Protein AF-A0A8H9BW59-F1 (afdb_monomer_lite)

Sequence (68 aa):
MEEVLIDDNMVFDIDNLKGFLNDTSSFGFIAKENNKIIGFAYCYTLLRPDGKTMFYLHSIGMLPNYQD

Structure (mmCIF, N/CA/C/O backbone):
data_AF-A0A8H9BW59-F1
#
_entry.id   AF-A0A8H9BW59-F1
#
loop_
_atom_site.group_PDB
_atom_site.id
_atom_site.type_symbol
_atom_site.label_atom_id
_atom_site.label_alt_id
_atom_site.label_comp_id
_atom_site.label_asym_id
_atom_site.label_entity_id
_atom_site.label_seq_id
_atom_site.pdbx_PDB_ins_code
_atom_site.Cartn_x
_atom_site.Cartn_y
_atom_site.Cartn_z
_atom_site.occupancy
_atom_site.B_iso_or_equiv
_atom_site.auth_seq_id
_atom_site.auth_comp_id
_atom_site.auth_asym_id
_atom_site.auth_atom_id
_atom_site.pdbx_PDB_model_num
ATOM 1 N N . MET A 1 1 ? 5.129 -24.775 11.862 1.00 52.19 1 MET A N 1
ATOM 2 C CA . MET A 1 1 ? 4.081 -23.771 12.120 1.00 52.19 1 MET A CA 1
ATOM 3 C C . MET A 1 1 ? 3.812 -23.166 10.761 1.00 52.19 1 MET A C 1
ATOM 5 O O . MET A 1 1 ? 4.776 -22.703 10.171 1.00 52.19 1 MET A O 1
ATOM 9 N N . GLU A 1 2 ? 2.625 -23.339 10.185 1.00 52.03 2 GLU A N 1
ATOM 10 C CA . GLU A 1 2 ? 2.353 -22.769 8.857 1.00 52.03 2 GLU A CA 1
ATOM 11 C C . GLU A 1 2 ? 2.489 -21.240 8.942 1.00 52.03 2 GLU A C 1
ATOM 13 O O . GLU A 1 2 ? 1.856 -20.611 9.787 1.00 52.03 2 GLU A O 1
ATOM 18 N N . GLU A 1 3 ? 3.365 -20.656 8.118 1.00 60.16 3 GLU A N 1
ATOM 19 C CA . GLU A 1 3 ? 3.623 -19.206 8.006 1.00 60.16 3 GLU A CA 1
ATOM 20 C C . GLU A 1 3 ? 2.524 -18.506 7.194 1.00 60.16 3 GLU A C 1
ATOM 22 O O . GLU A 1 3 ? 2.776 -17.690 6.309 1.00 60.16 3 GLU A O 1
ATOM 27 N N . VAL A 1 4 ? 1.280 -18.885 7.462 1.00 57.78 4 VAL A N 1
ATOM 28 C CA . VAL A 1 4 ? 0.139 -18.560 6.622 1.00 57.78 4 VAL A CA 1
ATOM 29 C C . VAL A 1 4 ? -0.926 -17.895 7.481 1.00 57.78 4 VAL A C 1
ATOM 31 O O . VAL A 1 4 ? -1.440 -18.487 8.429 1.00 57.78 4 VAL A O 1
ATOM 34 N N . LEU A 1 5 ? -1.250 -16.647 7.151 1.00 65.75 5 LEU A N 1
ATOM 35 C CA . LEU A 1 5 ? -2.380 -15.920 7.727 1.00 65.75 5 LEU A CA 1
ATOM 36 C C . LEU A 1 5 ? -3.603 -16.157 6.836 1.00 65.75 5 LEU A C 1
ATOM 38 O O . LEU A 1 5 ? -3.515 -15.968 5.628 1.00 65.75 5 LEU A O 1
ATOM 42 N N . ILE A 1 6 ? -4.733 -16.581 7.403 1.00 67.88 6 ILE A N 1
ATOM 43 C CA . ILE A 1 6 ? -5.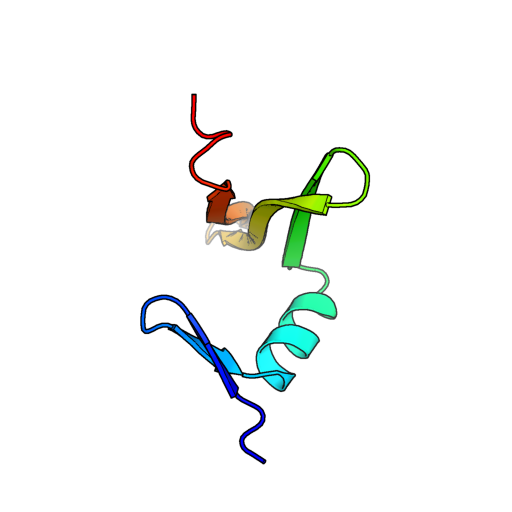971 -16.826 6.645 1.00 67.88 6 ILE A CA 1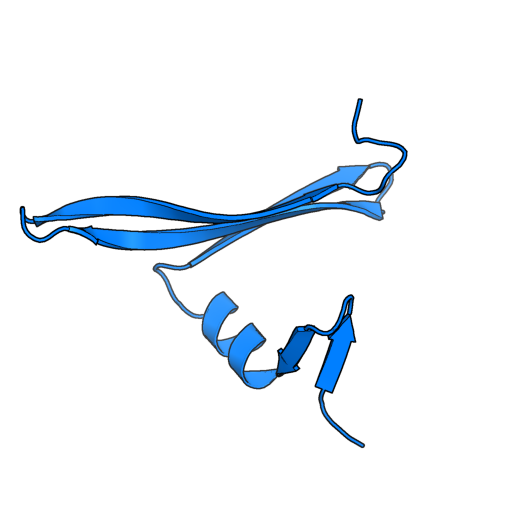
ATOM 44 C C . ILE A 1 6 ? -7.040 -15.836 7.107 1.00 67.88 6 ILE A C 1
ATOM 46 O O . ILE A 1 6 ? -7.336 -15.786 8.300 1.00 67.88 6 ILE A O 1
ATOM 50 N N . ASP A 1 7 ? -7.618 -15.082 6.173 1.00 64.12 7 ASP A N 1
ATOM 51 C CA . ASP A 1 7 ? -8.720 -14.139 6.417 1.00 64.12 7 ASP A CA 1
ATOM 52 C C . ASP A 1 7 ? -9.677 -14.133 5.214 1.00 64.12 7 ASP A C 1
ATOM 54 O O . ASP A 1 7 ? -9.214 -14.084 4.080 1.00 64.12 7 ASP A O 1
ATOM 58 N N . ASP A 1 8 ? -10.990 -14.250 5.434 1.00 63.53 8 ASP A N 1
ATOM 59 C CA . ASP A 1 8 ? -12.030 -14.296 4.383 1.00 63.53 8 ASP A CA 1
ATOM 60 C C . ASP A 1 8 ? -11.701 -15.190 3.157 1.00 63.53 8 ASP A C 1
ATOM 62 O O . ASP A 1 8 ? -11.890 -14.814 2.000 1.00 63.53 8 ASP A O 1
ATOM 66 N N . ASN A 1 9 ? -11.201 -16.410 3.403 1.00 70.56 9 ASN A N 1
ATOM 67 C CA . ASN A 1 9 ? -10.700 -17.366 2.392 1.00 70.56 9 ASN A CA 1
ATOM 68 C C . ASN A 1 9 ? -9.480 -16.894 1.574 1.00 70.56 9 ASN A C 1
ATOM 70 O O . ASN A 1 9 ? -9.057 -17.595 0.652 1.00 70.56 9 ASN A O 1
ATOM 74 N N . MET A 1 10 ? -8.881 -15.751 1.906 1.00 68.62 10 MET A N 1
ATOM 75 C CA . MET A 1 10 ? -7.565 -15.362 1.417 1.00 68.62 10 MET A CA 1
ATOM 76 C C . MET A 1 10 ? -6.475 -15.963 2.290 1.00 68.62 10 MET A C 1
ATOM 78 O O . MET A 1 10 ? -6.544 -15.965 3.517 1.00 68.62 10 MET A O 1
ATOM 82 N N . VAL A 1 11 ? -5.451 -16.468 1.616 1.00 74.94 11 VAL A N 1
ATOM 83 C CA . VAL A 1 11 ? -4.273 -17.088 2.207 1.00 74.94 11 VAL A CA 1
ATOM 84 C C . VAL A 1 11 ? -3.114 -16.124 1.989 1.00 74.94 11 VAL A C 1
ATOM 86 O O . VAL A 1 11 ? -2.653 -15.940 0.863 1.00 74.94 11 VAL A O 1
ATOM 89 N N . PHE A 1 12 ? -2.672 -15.474 3.057 1.00 75.75 12 PHE A N 1
ATOM 90 C CA . PHE A 1 12 ? -1.561 -14.537 3.043 1.00 75.75 12 PHE A CA 1
ATOM 91 C C . PHE A 1 12 ? -0.271 -15.261 3.401 1.00 75.75 12 PHE A C 1
ATOM 93 O O . PHE A 1 12 ? -0.056 -15.689 4.537 1.00 75.75 12 PHE A O 1
ATOM 100 N N . ASP A 1 13 ? 0.589 -15.361 2.400 1.00 83.94 13 ASP A N 1
ATOM 101 C CA . ASP A 1 13 ? 1.957 -15.829 2.541 1.00 83.94 13 ASP A CA 1
ATOM 102 C C . ASP A 1 13 ? 2.848 -14.682 3.046 1.00 83.94 13 ASP A C 1
ATOM 104 O O . ASP A 1 13 ? 2.853 -13.575 2.491 1.00 83.94 13 ASP A O 1
ATOM 108 N N . ILE A 1 14 ? 3.586 -14.936 4.127 1.00 84.56 14 ILE A N 1
ATOM 109 C CA . ILE A 1 14 ? 4.428 -13.928 4.781 1.00 84.56 14 ILE A CA 1
ATOM 110 C C . ILE A 1 14 ? 5.554 -13.431 3.865 1.00 84.56 14 ILE A C 1
ATOM 112 O O . ILE A 1 14 ? 5.907 -12.249 3.921 1.00 84.56 14 ILE A O 1
ATOM 116 N N . ASP A 1 15 ? 6.127 -14.286 3.025 1.00 88.75 15 ASP A N 1
ATOM 117 C CA . ASP A 1 15 ? 7.220 -13.890 2.143 1.00 88.75 15 ASP A CA 1
ATOM 118 C C . ASP A 1 15 ? 6.715 -13.044 0.976 1.00 88.75 15 ASP A C 1
ATOM 120 O O . ASP A 1 15 ? 7.356 -12.051 0.622 1.00 88.75 1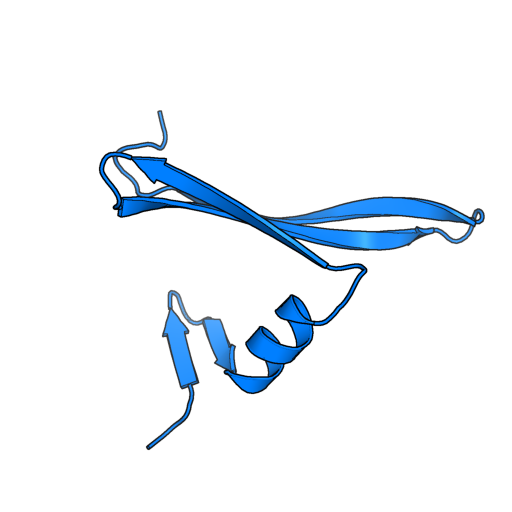5 ASP A O 1
ATOM 124 N N . ASN A 1 16 ? 5.512 -13.322 0.470 1.00 84.56 16 ASN A N 1
ATOM 125 C CA . ASN A 1 16 ? 4.834 -12.437 -0.477 1.00 84.56 16 ASN A CA 1
ATOM 126 C C . ASN A 1 16 ? 4.539 -11.061 0.134 1.00 84.56 16 ASN A C 1
ATOM 128 O O . ASN A 1 16 ? 4.741 -10.041 -0.526 1.00 84.56 16 ASN A O 1
ATOM 132 N N . LEU A 1 17 ? 4.122 -11.003 1.405 1.00 84.12 17 LEU A N 1
ATOM 133 C CA . LEU A 1 17 ? 3.911 -9.733 2.109 1.00 84.12 17 LEU A CA 1
ATOM 134 C C . LEU A 1 17 ? 5.215 -8.939 2.260 1.00 84.12 17 LEU A C 1
ATOM 136 O O . LEU A 1 17 ? 5.243 -7.738 1.991 1.00 84.12 17 LEU A O 1
ATOM 140 N N . LYS A 1 18 ? 6.316 -9.592 2.650 1.00 88.38 18 LYS A N 1
ATOM 141 C CA . LYS A 1 18 ? 7.637 -8.943 2.694 1.00 88.38 18 LYS A CA 1
ATOM 142 C C . LYS A 1 18 ? 8.071 -8.475 1.306 1.00 88.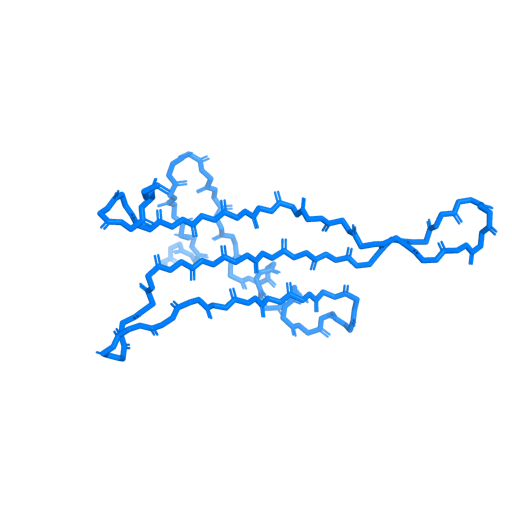38 18 LYS A C 1
ATOM 144 O O . LYS A 1 18 ? 8.631 -7.389 1.186 1.00 88.38 18 LYS A O 1
ATOM 149 N N . GLY A 1 19 ? 7.818 -9.275 0.270 1.00 89.38 19 GLY A N 1
ATOM 150 C CA . GLY A 1 19 ? 8.081 -8.918 -1.122 1.00 89.38 19 GLY A CA 1
ATOM 151 C C . GLY A 1 19 ? 7.344 -7.643 -1.522 1.00 89.38 19 GLY A C 1
ATOM 152 O O . GLY A 1 19 ? 7.973 -6.703 -1.998 1.00 89.38 19 GLY A O 1
ATOM 153 N N . PHE A 1 20 ? 6.045 -7.571 -1.220 1.00 87.25 20 PHE A N 1
ATOM 154 C CA . PHE A 1 20 ? 5.224 -6.382 -1.445 1.00 87.25 20 PHE A CA 1
ATOM 155 C C . PHE A 1 20 ? 5.789 -5.142 -0.739 1.00 87.25 20 PHE A C 1
ATOM 157 O O . PHE A 1 20 ? 5.915 -4.089 -1.353 1.00 87.25 20 PHE A O 1
ATOM 164 N N . LEU A 1 21 ? 6.182 -5.257 0.534 1.00 86.38 21 LEU A N 1
ATOM 165 C CA . LEU A 1 21 ? 6.727 -4.129 1.304 1.00 86.38 21 LEU A CA 1
ATOM 166 C C . LEU A 1 21 ? 8.090 -3.629 0.799 1.00 86.38 21 LEU A C 1
ATOM 168 O O . LEU A 1 21 ? 8.438 -2.475 1.041 1.00 86.38 21 LEU A O 1
ATOM 172 N N . ASN A 1 22 ? 8.863 -4.484 0.128 1.00 91.12 22 ASN A N 1
ATOM 173 C CA . ASN A 1 22 ? 10.175 -4.133 -0.420 1.00 91.12 22 ASN A CA 1
ATOM 174 C C . ASN A 1 22 ? 10.113 -3.641 -1.875 1.00 91.12 22 ASN A C 1
ATOM 176 O O . ASN A 1 22 ? 11.114 -3.140 -2.391 1.00 91.12 22 ASN A O 1
ATOM 180 N N . ASP A 1 23 ? 8.972 -3.782 -2.551 1.00 91.00 23 ASP A N 1
ATOM 181 C CA . ASP A 1 23 ? 8.805 -3.332 -3.928 1.00 91.00 23 ASP A CA 1
ATOM 182 C C . ASP A 1 23 ? 8.541 -1.820 -3.979 1.00 91.00 23 ASP A C 1
ATOM 184 O O . ASP A 1 23 ? 7.539 -1.315 -3.479 1.00 91.00 23 ASP A O 1
ATOM 188 N N . THR A 1 24 ? 9.425 -1.082 -4.652 1.00 90.56 24 THR A N 1
ATOM 189 C CA . THR A 1 24 ? 9.318 0.378 -4.833 1.00 90.56 24 THR A CA 1
ATOM 190 C C . THR A 1 24 ? 8.074 0.834 -5.601 1.00 90.56 24 THR A C 1
ATOM 192 O O . THR A 1 24 ? 7.726 2.014 -5.572 1.00 90.56 24 THR A O 1
ATOM 195 N N . SER A 1 25 ? 7.428 -0.083 -6.319 1.00 92.44 25 SER A N 1
ATOM 196 C CA . SER A 1 25 ? 6.193 0.156 -7.058 1.00 92.44 25 SER A CA 1
ATOM 197 C C . SER A 1 25 ? 4.940 -0.072 -6.211 1.00 92.44 25 SER A C 1
ATOM 199 O O . SER A 1 25 ? 3.850 0.268 -6.675 1.00 92.44 25 SER A O 1
ATOM 201 N N . SER A 1 26 ? 5.086 -0.611 -4.998 1.00 93.75 26 SER A N 1
ATOM 202 C CA . SER A 1 26 ? 4.003 -0.954 -4.079 1.00 93.75 26 SER A CA 1
ATOM 203 C C . SER A 1 26 ? 3.824 0.101 -2.991 1.00 93.75 26 SER A C 1
ATOM 205 O O . SER A 1 26 ? 4.779 0.671 -2.467 1.00 93.75 26 SER A O 1
ATOM 207 N N . PHE A 1 27 ? 2.570 0.364 -2.636 1.00 91.94 27 PHE A N 1
ATOM 208 C CA . PHE A 1 27 ? 2.187 1.389 -1.675 1.00 91.94 27 PHE A CA 1
ATOM 209 C C . PHE A 1 27 ? 1.108 0.843 -0.742 1.00 91.94 27 PHE A C 1
ATOM 211 O O . PHE A 1 27 ? 0.103 0.286 -1.184 1.00 91.94 27 PHE A O 1
ATOM 218 N N . GLY A 1 28 ? 1.310 1.031 0.560 1.00 92.19 28 GLY A N 1
ATOM 219 C CA . GLY A 1 28 ? 0.351 0.678 1.600 1.00 92.19 28 GLY A CA 1
ATOM 220 C C . GLY A 1 28 ? 0.012 1.894 2.452 1.00 92.19 28 GLY A C 1
ATOM 221 O O . GLY A 1 28 ? 0.897 2.637 2.873 1.00 92.19 28 GLY A O 1
ATOM 222 N N . PHE A 1 29 ? -1.272 2.081 2.724 1.00 93.19 29 PHE A N 1
ATOM 223 C CA . PHE A 1 29 ? -1.802 3.131 3.582 1.00 93.19 29 PHE A CA 1
ATOM 224 C C . PHE A 1 29 ? -2.613 2.502 4.706 1.00 93.19 29 PHE A C 1
ATOM 226 O O . PHE A 1 29 ? -3.325 1.519 4.494 1.00 93.19 29 PHE A O 1
ATOM 233 N N . ILE A 1 30 ? -2.532 3.096 5.894 1.00 95.19 30 ILE A N 1
ATOM 234 C CA . ILE A 1 30 ? -3.338 2.702 7.048 1.00 95.19 30 ILE A CA 1
ATOM 235 C C . ILE A 1 30 ? -4.093 3.905 7.603 1.00 95.19 30 ILE A C 1
ATOM 237 O O . ILE A 1 30 ? -3.539 4.997 7.735 1.00 95.19 30 ILE A O 1
ATOM 241 N N . ALA A 1 31 ? -5.353 3.687 7.966 1.00 95.62 31 ALA A N 1
ATOM 242 C CA . ALA A 1 31 ? -6.119 4.606 8.793 1.00 95.62 31 ALA A CA 1
ATOM 243 C C . ALA A 1 31 ? -5.971 4.178 10.256 1.00 95.62 31 ALA A C 1
ATOM 245 O O . ALA A 1 31 ? -6.063 2.989 10.580 1.00 95.62 31 ALA A O 1
ATOM 246 N N . LYS A 1 32 ? -5.716 5.141 11.144 1.00 96.31 32 LYS A N 1
ATOM 247 C CA . LYS A 1 32 ? -5.385 4.873 12.544 1.00 96.31 32 LYS A CA 1
ATOM 248 C C . LYS A 1 32 ? -6.129 5.821 13.475 1.00 96.31 32 LYS A C 1
ATOM 250 O O . LYS A 1 32 ? -6.031 7.032 13.321 1.00 96.31 32 LYS A O 1
ATOM 255 N N . GLU A 1 33 ? -6.794 5.263 14.479 1.00 95.81 33 GLU A N 1
ATOM 256 C CA . GLU A 1 33 ? -7.459 6.001 15.556 1.00 95.81 33 GLU A CA 1
ATOM 257 C C . GLU A 1 33 ? -7.009 5.428 16.903 1.00 95.81 33 GLU A C 1
ATOM 259 O O . GLU A 1 33 ? -6.994 4.214 17.085 1.00 95.81 33 GLU A O 1
ATOM 264 N N . ASN A 1 34 ? -6.597 6.277 17.853 1.00 94.50 34 ASN A N 1
ATOM 265 C CA . ASN A 1 34 ? -6.176 5.855 19.202 1.00 94.50 34 ASN A CA 1
ATOM 266 C C . ASN A 1 34 ? -5.171 4.688 19.212 1.00 94.50 34 ASN A C 1
ATOM 268 O O . ASN A 1 34 ? -5.267 3.742 19.987 1.00 94.50 34 ASN A O 1
ATOM 272 N N . ASN A 1 35 ? -4.191 4.756 18.316 1.00 92.62 35 ASN A N 1
ATOM 273 C CA . ASN A 1 35 ? -3.177 3.730 18.096 1.00 92.62 35 ASN A CA 1
ATOM 274 C C . ASN A 1 35 ? -3.655 2.404 17.461 1.00 92.62 35 ASN A C 1
ATOM 276 O O . ASN A 1 35 ? -2.823 1.546 17.172 1.00 92.62 35 ASN A O 1
ATOM 280 N N . LYS A 1 36 ? -4.950 2.262 17.171 1.00 94.50 36 LYS A N 1
ATOM 281 C CA . LYS A 1 36 ? -5.553 1.104 16.509 1.00 94.50 36 LYS A CA 1
ATOM 282 C C . LYS A 1 36 ? -5.653 1.340 15.002 1.00 94.50 36 LYS A C 1
ATOM 2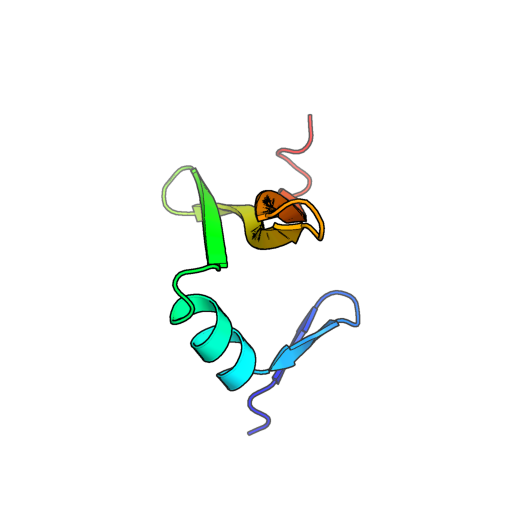84 O O . LYS A 1 36 ? -6.096 2.402 14.574 1.00 94.50 36 LYS A O 1
ATOM 289 N N . ILE A 1 37 ? -5.253 0.353 14.199 1.00 95.00 37 ILE A N 1
ATOM 290 C CA . ILE A 1 37 ? -5.505 0.359 12.751 1.00 95.00 37 ILE A CA 1
ATOM 291 C C . ILE A 1 37 ? -6.994 0.069 12.540 1.00 95.00 37 ILE A C 1
ATOM 293 O O . ILE A 1 37 ? -7.501 -0.943 13.024 1.00 95.00 37 ILE A O 1
ATOM 297 N N . ILE A 1 38 ? -7.688 0.979 11.861 1.00 96.44 38 ILE A N 1
ATOM 298 C CA . ILE A 1 38 ? -9.139 0.914 11.615 1.00 96.44 38 ILE A CA 1
ATOM 299 C C . ILE A 1 38 ? -9.481 0.724 10.136 1.00 96.44 38 ILE A C 1
ATOM 301 O O . ILE A 1 38 ? -10.634 0.490 9.790 1.00 96.44 38 ILE A O 1
ATOM 305 N N . GLY A 1 39 ? -8.480 0.809 9.264 1.00 94.75 39 GLY A N 1
ATOM 306 C CA . GLY A 1 39 ? -8.630 0.593 7.838 1.00 94.75 39 GLY A CA 1
ATOM 307 C C . GLY A 1 39 ? -7.288 0.549 7.132 1.00 94.75 39 GLY A C 1
ATOM 308 O O . GLY A 1 39 ? -6.256 0.934 7.692 1.00 94.75 39 GLY A O 1
ATOM 309 N N . PHE A 1 40 ? -7.316 0.079 5.897 1.00 93.81 40 PHE A N 1
ATOM 310 C CA . PHE A 1 40 ? -6.151 -0.049 5.044 1.00 93.81 40 PHE A CA 1
ATOM 311 C C . PHE A 1 40 ? -6.525 0.221 3.589 1.00 93.81 40 PHE A C 1
ATOM 313 O O . PHE A 1 40 ? -7.672 0.051 3.181 1.00 93.81 40 PHE A O 1
ATOM 320 N N . ALA A 1 41 ? -5.528 0.586 2.798 1.00 93.56 41 ALA A N 1
ATOM 321 C CA . ALA A 1 41 ? -5.580 0.514 1.350 1.00 93.56 41 ALA A CA 1
ATOM 322 C C . ALA A 1 41 ? -4.205 0.092 0.845 1.00 93.56 41 ALA A C 1
ATOM 324 O O . ALA A 1 41 ? -3.194 0.580 1.352 1.00 93.56 41 ALA A O 1
ATOM 325 N N . TYR A 1 42 ? -4.149 -0.781 -0.155 1.00 92.69 42 TYR A N 1
ATOM 326 C CA . TYR A 1 42 ? -2.893 -1.061 -0.836 1.00 92.69 42 TYR A CA 1
ATOM 327 C C . TYR A 1 42 ? -3.055 -1.028 -2.347 1.00 92.69 42 TYR A C 1
ATOM 329 O O . TYR A 1 42 ? -4.065 -1.443 -2.927 1.00 92.69 42 TYR A O 1
ATOM 337 N N . CYS A 1 43 ? -2.040 -0.469 -2.984 1.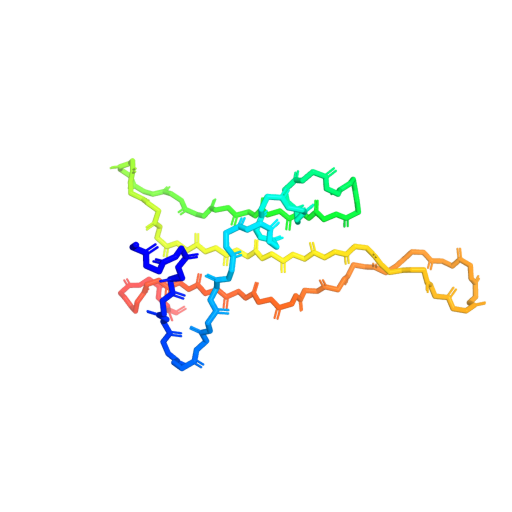00 93.69 43 CYS A N 1
ATOM 338 C CA . CYS A 1 43 ? -2.001 -0.225 -4.407 1.00 93.69 43 CYS A CA 1
ATOM 339 C C . CYS A 1 43 ? -0.587 -0.426 -4.936 1.00 93.69 43 CYS A C 1
ATOM 341 O O . CYS A 1 43 ? 0.384 -0.476 -4.184 1.00 93.69 43 CYS A O 1
ATOM 343 N N . TYR A 1 44 ? -0.477 -0.552 -6.249 1.00 93.88 44 TYR A N 1
ATOM 344 C CA . TYR A 1 44 ? 0.811 -0.609 -6.921 1.00 93.88 44 TYR A CA 1
ATOM 345 C C . TYR A 1 44 ? 0.758 0.142 -8.243 1.00 93.88 44 TYR A C 1
ATOM 347 O O . TYR A 1 44 ? -0.302 0.339 -8.848 1.00 93.88 44 TYR A O 1
ATOM 355 N N . THR A 1 45 ? 1.922 0.609 -8.669 1.00 94.50 45 THR A N 1
ATOM 356 C CA . THR A 1 45 ? 2.083 1.267 -9.960 1.00 94.50 45 THR A CA 1
ATOM 357 C C . THR A 1 45 ? 2.193 0.236 -11.072 1.00 94.50 45 THR A C 1
ATOM 359 O O . THR A 1 45 ? 2.895 -0.762 -10.959 1.00 94.50 45 THR A O 1
ATOM 362 N N . LEU A 1 46 ? 1.486 0.489 -12.169 1.00 91.62 46 LEU A N 1
ATOM 363 C CA . LEU A 1 46 ? 1.530 -0.311 -13.384 1.00 91.62 46 LEU A CA 1
ATOM 364 C C . LEU A 1 46 ? 1.988 0.559 -14.547 1.00 91.62 46 LEU A C 1
ATOM 366 O O . LEU A 1 46 ? 1.509 1.684 -14.725 1.00 91.62 46 LEU A O 1
ATOM 370 N N . LEU A 1 47 ? 2.888 0.021 -15.365 1.00 92.25 47 LEU A N 1
ATOM 371 C CA . LEU A 1 47 ? 3.258 0.642 -16.628 1.00 92.25 47 LEU A CA 1
ATOM 372 C C . LEU A 1 47 ? 2.192 0.312 -17.674 1.00 92.25 47 LEU A C 1
ATOM 374 O O . LEU A 1 47 ? 1.918 -0.852 -17.966 1.00 92.25 47 LEU A O 1
ATOM 378 N N . ARG A 1 48 ? 1.584 1.343 -18.249 1.00 91.44 48 ARG A N 1
ATOM 379 C CA . ARG A 1 48 ? 0.639 1.190 -19.353 1.00 91.44 48 ARG A CA 1
ATOM 380 C C . ARG A 1 48 ? 1.388 0.974 -20.674 1.00 91.44 48 ARG A C 1
ATOM 382 O O . ARG A 1 48 ? 2.505 1.472 -20.825 1.00 91.44 48 ARG A O 1
ATOM 389 N N . PRO A 1 49 ? 0.754 0.346 -21.683 1.00 93.25 49 PRO A N 1
ATOM 390 C CA . PRO A 1 49 ? 1.348 0.195 -23.016 1.00 93.25 49 PRO A CA 1
ATOM 391 C C . PRO A 1 49 ? 1.731 1.518 -23.701 1.00 93.25 49 PRO A C 1
ATOM 393 O O . PRO A 1 49 ? 2.593 1.526 -24.571 1.00 93.25 49 PRO A O 1
ATOM 396 N N . ASP A 1 50 ? 1.116 2.639 -23.309 1.00 95.19 50 ASP A N 1
ATOM 397 C CA . ASP A 1 50 ? 1.438 3.985 -23.806 1.00 95.19 50 ASP A CA 1
ATOM 398 C C . ASP A 1 50 ? 2.608 4.659 -23.061 1.00 95.19 50 ASP A C 1
ATOM 400 O O . ASP A 1 50 ? 2.852 5.852 -23.243 1.00 95.19 50 ASP A O 1
ATOM 404 N N . GLY A 1 51 ? 3.320 3.918 -22.206 1.00 92.69 51 GLY A N 1
ATOM 405 C CA . GLY A 1 51 ? 4.470 4.399 -21.440 1.00 92.69 51 GLY A CA 1
ATOM 406 C C . GLY A 1 51 ? 4.113 5.248 -20.218 1.00 92.69 51 GLY A C 1
ATOM 407 O O . GLY A 1 51 ? 5.013 5.732 -19.535 1.00 92.69 51 GLY A O 1
ATOM 408 N N . LYS A 1 52 ? 2.822 5.443 -19.915 1.00 93.75 52 LYS A N 1
ATOM 409 C CA . LYS A 1 52 ? 2.380 6.192 -18.730 1.00 93.75 52 LYS A CA 1
ATOM 410 C C . LYS A 1 52 ? 2.248 5.283 -17.512 1.00 93.75 52 LYS A C 1
ATOM 412 O O . LYS A 1 52 ? 1.875 4.118 -17.624 1.00 93.75 52 LYS A O 1
ATOM 417 N N . THR A 1 53 ? 2.459 5.846 -16.330 1.00 92.12 53 THR A N 1
ATOM 418 C CA . THR A 1 53 ? 2.203 5.151 -15.065 1.00 92.12 53 THR A CA 1
ATOM 419 C C . THR A 1 53 ? 0.724 5.238 -14.690 1.00 92.12 53 THR A C 1
ATOM 421 O O . THR A 1 53 ? 0.096 6.290 -14.813 1.00 92.12 53 THR A O 1
ATOM 424 N N . MET A 1 54 ? 0.166 4.130 -14.214 1.00 93.19 54 MET A N 1
ATOM 425 C CA . MET A 1 54 ? -1.148 4.035 -13.580 1.00 93.19 54 MET A CA 1
ATOM 426 C C . MET A 1 54 ? -0.969 3.618 -12.121 1.00 93.19 54 MET A C 1
ATOM 428 O O . MET A 1 54 ? -0.129 2.775 -11.834 1.00 93.19 54 MET A O 1
ATOM 432 N N . PHE A 1 55 ? -1.787 4.155 -11.218 1.00 91.00 55 PHE A N 1
ATOM 433 C CA . PHE A 1 55 ? -1.942 3.600 -9.873 1.00 91.00 55 PHE A CA 1
ATOM 434 C C . PHE A 1 55 ? -3.136 2.651 -9.861 1.00 91.00 55 PHE A C 1
ATOM 436 O O . PHE A 1 55 ? -4.259 3.071 -10.142 1.00 91.00 55 PHE A O 1
ATOM 443 N N . TYR A 1 56 ? -2.893 1.379 -9.558 1.00 92.50 56 TYR A N 1
ATOM 444 C CA . TYR A 1 56 ? -3.931 0.367 -9.425 1.00 92.50 56 TYR A CA 1
ATOM 445 C C . TYR A 1 56 ? -4.224 0.117 -7.948 1.00 92.50 56 TYR A C 1
ATOM 447 O O . TYR A 1 56 ? -3.372 -0.396 -7.221 1.00 92.50 56 TYR A O 1
ATOM 455 N N . LEU A 1 57 ? -5.426 0.493 -7.505 1.00 93.19 57 LEU A N 1
ATOM 456 C CA . LEU A 1 57 ? -5.918 0.177 -6.168 1.00 93.19 57 LEU A CA 1
ATOM 457 C C . LEU A 1 57 ? -6.391 -1.275 -6.150 1.00 93.19 57 LEU A C 1
ATOM 459 O O . LEU A 1 57 ? -7.370 -1.610 -6.811 1.00 93.19 57 LEU A O 1
ATOM 463 N N . HIS A 1 58 ? -5.682 -2.126 -5.413 1.00 90.50 58 HIS A N 1
ATOM 464 C CA . HIS A 1 58 ? -5.990 -3.551 -5.373 1.00 90.50 58 HIS A CA 1
ATOM 465 C C . HIS A 1 58 ? -7.025 -3.869 -4.300 1.00 90.50 58 HIS A C 1
ATOM 467 O O . HIS A 1 58 ? -7.952 -4.633 -4.551 1.00 90.50 58 HIS A O 1
ATOM 473 N N . SER A 1 59 ? -6.879 -3.284 -3.112 1.00 89.81 59 SER A N 1
ATOM 474 C CA . SER A 1 59 ? -7.849 -3.463 -2.038 1.00 89.81 59 SER A CA 1
ATOM 475 C C . SER A 1 59 ? -7.885 -2.255 -1.116 1.00 89.81 59 SER A C 1
ATOM 477 O O . SER A 1 59 ? -6.877 -1.576 -0.898 1.00 89.81 59 SER A O 1
ATOM 479 N N . ILE A 1 60 ? -9.072 -2.006 -0.582 1.00 93.38 60 ILE A N 1
ATOM 480 C CA . ILE A 1 60 ? -9.355 -1.028 0.456 1.00 93.38 60 ILE A CA 1
ATOM 481 C C . ILE A 1 60 ? -10.374 -1.646 1.405 1.00 93.38 60 ILE A C 1
ATOM 483 O O . ILE A 1 60 ? -11.339 -2.272 0.970 1.00 93.38 60 ILE A O 1
ATOM 487 N N . GLY A 1 61 ? -10.153 -1.472 2.701 1.00 91.56 61 GLY A N 1
ATOM 488 C CA . GLY A 1 61 ? -11.030 -2.003 3.730 1.00 91.56 61 GLY A CA 1
ATOM 489 C C . GLY A 1 61 ? -11.041 -1.106 4.955 1.00 91.56 61 GLY A C 1
ATOM 490 O O . GLY A 1 61 ? -10.041 -0.477 5.300 1.00 91.56 61 GLY A O 1
ATOM 491 N N . MET A 1 62 ? -12.183 -1.062 5.629 1.00 94.56 62 MET A N 1
ATOM 492 C CA . MET A 1 62 ? -12.349 -0.417 6.928 1.00 94.56 62 MET A CA 1
ATOM 493 C C . MET A 1 62 ? -13.085 -1.355 7.871 1.00 94.56 62 MET A C 1
ATOM 495 O O . MET A 1 62 ? -13.872 -2.190 7.429 1.00 94.56 62 MET A O 1
ATOM 499 N N . LEU A 1 63 ? -12.850 -1.221 9.174 1.00 92.25 63 LEU A N 1
ATOM 500 C CA . LEU A 1 63 ? -13.635 -1.940 10.172 1.00 92.25 63 LEU A CA 1
ATOM 501 C C . LEU A 1 63 ? -15.120 -1.533 10.071 1.00 92.25 63 LEU A C 1
ATOM 503 O O . LEU A 1 63 ? -15.388 -0.352 9.848 1.00 92.25 63 LEU A O 1
ATOM 507 N N . PRO A 1 64 ? -16.082 -2.460 10.269 1.00 91.69 64 PRO A N 1
ATOM 508 C CA . PRO A 1 64 ? -17.505 -2.218 9.992 1.00 91.69 64 PRO A CA 1
ATOM 509 C C . PRO A 1 64 ? -18.096 -0.972 10.656 1.00 91.69 64 PRO A C 1
ATOM 511 O O . PRO A 1 64 ? -18.951 -0.306 10.090 1.00 91.69 64 PRO A O 1
ATOM 514 N N . ASN A 1 65 ? -17.619 -0.630 11.850 1.00 94.06 65 ASN A N 1
ATOM 515 C CA . ASN A 1 65 ? -18.086 0.519 12.621 1.00 94.06 65 ASN A CA 1
ATOM 516 C C . ASN A 1 65 ? -17.488 1.869 12.173 1.00 94.06 65 ASN A C 1
ATOM 518 O O . ASN A 1 65 ? -17.646 2.854 12.887 1.00 94.06 65 ASN A O 1
ATOM 522 N N . TYR A 1 66 ? -16.769 1.895 11.050 1.00 91.62 66 TYR A N 1
ATOM 523 C CA . TYR A 1 66 ? -16.196 3.092 10.434 1.00 91.62 66 TYR A CA 1
ATOM 524 C C . TYR A 1 66 ? -16.530 3.192 8.927 1.00 91.62 66 TYR A C 1
ATOM 526 O O . TYR A 1 66 ? -15.852 3.914 8.202 1.00 91.62 66 TYR A O 1
ATOM 534 N N . GLN A 1 67 ? -17.518 2.433 8.438 1.00 88.81 67 GLN A N 1
ATOM 535 C CA . GLN A 1 67 ? -17.903 2.363 7.016 1.00 88.81 67 GLN A CA 1
ATOM 536 C C . GLN A 1 67 ? -19.090 3.283 6.656 1.00 88.81 67 GLN A C 1
ATOM 538 O O . GLN A 1 67 ? -19.854 2.939 5.757 1.00 88.81 67 GLN A O 1
ATOM 543 N N . ASP A 1 68 ? -19.265 4.398 7.373 1.00 80.38 68 ASP A N 1
ATOM 544 C CA . ASP A 1 68 ? -20.398 5.326 7.185 1.00 80.38 68 ASP A CA 1
ATOM 545 C C . ASP A 1 68 ? -20.587 5.799 5.729 1.00 80.38 68 ASP A C 1
ATOM 547 O O . ASP A 1 68 ? -19.584 6.186 5.077 1.00 80.38 68 ASP A O 1
#

InterPro domains:
  IPR000182 GNAT domain [PF00583] (17-67)
  IPR016181 Acyl-CoA N-acyltransferase [SSF55729] (8-67)

Secondary structure (DSSP, 8-state):
---EEEETTEEEEHHHHHHHHH-TTEEEEEEEETTEEEEEEEEEEEE-TTS-EEEEEEEEEE-GGG--

pLDDT: mean 86.92, std 11.29, range [52.03, 96.44]

Radius of gyration: 14.68 Å; chains: 1; bounding box: 31×30×43 Å

Organism: Staphylococcus pseudintermedius (NCBI:txid283734)

Foldseek 3Di:
DPCWDADPNDTDHPVVVVVLVPDPQKDKDFDDDPNDTFKIWIWGWDQDPVRDIDIGTPDIDGHPVPPD